Protein AF-A0AA51IS21-F1 (afdb_monomer_lite)

Structure (mmCIF, N/CA/C/O backbone):
data_AF-A0AA51IS21-F1
#
_entry.id   AF-A0AA51IS21-F1
#
loop_
_atom_site.group_PDB
_atom_site.id
_atom_site.type_symbol
_atom_site.label_atom_id
_atom_site.lab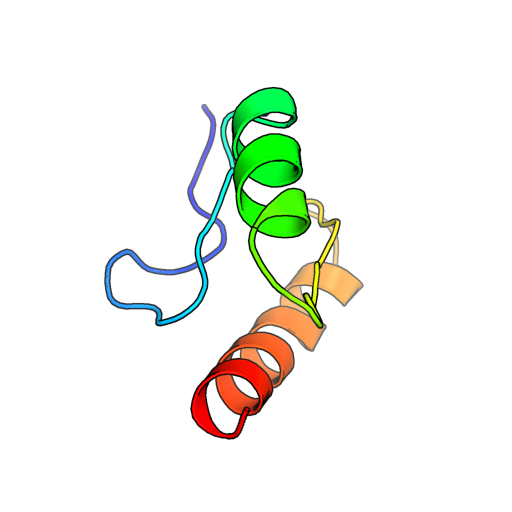el_alt_id
_atom_site.label_comp_id
_atom_site.label_asym_id
_atom_site.label_entity_id
_atom_site.label_seq_id
_atom_site.pdbx_PDB_ins_code
_atom_site.Cartn_x
_atom_site.Cartn_y
_atom_site.Cartn_z
_atom_site.occupancy
_atom_site.B_iso_or_equiv
_atom_site.auth_seq_id
_atom_site.auth_comp_id
_atom_site.auth_asym_id
_atom_site.auth_atom_id
_atom_site.pdbx_PDB_model_num
ATOM 1 N N . GLN A 1 1 ? 8.971 7.851 -13.724 1.00 56.78 1 GLN A N 1
ATOM 2 C CA . GLN A 1 1 ? 7.650 8.377 -13.308 1.00 56.78 1 GLN A CA 1
ATOM 3 C C . GLN A 1 1 ? 7.154 7.510 -12.159 1.00 56.78 1 GLN A C 1
ATOM 5 O O . GLN A 1 1 ? 7.335 6.304 -12.249 1.00 56.78 1 GLN A O 1
ATOM 10 N N . ALA A 1 2 ? 6.621 8.083 -11.076 1.00 71.94 2 ALA A N 1
ATOM 11 C CA . ALA A 1 2 ? 6.089 7.285 -9.967 1.00 71.94 2 ALA A CA 1
ATOM 12 C C . ALA A 1 2 ? 4.808 6.571 -10.429 1.00 71.94 2 ALA A C 1
ATOM 14 O O . ALA A 1 2 ? 3.846 7.236 -10.819 1.00 71.94 2 ALA A O 1
ATOM 15 N N . VAL A 1 3 ? 4.829 5.239 -10.440 1.00 83.56 3 VAL A N 1
ATOM 16 C CA . VAL A 1 3 ? 3.694 4.384 -10.812 1.00 83.56 3 VAL A CA 1
ATOM 17 C C . VAL A 1 3 ? 3.091 3.833 -9.528 1.00 83.56 3 VAL A C 1
ATOM 19 O O . VAL A 1 3 ? 3.832 3.481 -8.613 1.00 83.56 3 VAL A O 1
ATOM 22 N N . ARG A 1 4 ? 1.758 3.791 -9.458 1.00 90.00 4 ARG A N 1
ATOM 23 C CA . ARG A 1 4 ? 1.052 3.174 -8.333 1.00 90.00 4 ARG A CA 1
ATOM 24 C C . ARG A 1 4 ? 1.414 1.699 -8.236 1.00 90.00 4 ARG A C 1
ATOM 26 O O . ARG A 1 4 ? 1.459 1.007 -9.253 1.00 90.00 4 ARG A O 1
ATOM 33 N N . PHE A 1 5 ? 1.637 1.235 -7.020 1.00 94.44 5 PHE A N 1
ATOM 34 C CA . PHE A 1 5 ? 1.897 -0.170 -6.760 1.00 94.44 5 PHE A CA 1
ATOM 35 C C . PHE A 1 5 ? 0.606 -0.942 -6.517 1.00 94.44 5 PHE A C 1
ATOM 37 O O . PHE A 1 5 ? 0.471 -2.058 -7.009 1.00 94.44 5 PHE A O 1
ATOM 44 N N . PHE A 1 6 ? -0.370 -0.315 -5.860 1.00 94.62 6 PHE A N 1
ATOM 45 C CA . PHE A 1 6 ? -1.725 -0.847 -5.707 1.00 94.62 6 PHE A CA 1
ATOM 46 C C . PHE A 1 6 ? -2.693 -0.190 -6.704 1.00 94.62 6 PHE A C 1
ATOM 48 O O . PHE A 1 6 ? -2.469 0.934 -7.166 1.00 94.62 6 PHE A O 1
ATOM 55 N N . SER A 1 7 ? -3.762 -0.895 -7.090 1.00 91.19 7 SER A N 1
ATOM 56 C CA . SER A 1 7 ? -4.763 -0.333 -8.007 1.00 91.19 7 SER A CA 1
ATOM 57 C C . SER A 1 7 ? -5.520 0.825 -7.347 1.00 91.19 7 SER A C 1
ATOM 59 O O . SER A 1 7 ? -5.531 0.973 -6.127 1.00 91.19 7 SER A O 1
ATOM 61 N N . GLN A 1 8 ? -6.161 1.675 -8.152 1.00 88.50 8 GLN A N 1
ATOM 62 C CA . GLN A 1 8 ? -6.960 2.778 -7.611 1.00 88.50 8 GLN A CA 1
ATOM 63 C C . GLN A 1 8 ? -8.203 2.293 -6.846 1.00 88.50 8 GLN A C 1
ATOM 65 O O . GLN A 1 8 ? -8.666 3.001 -5.957 1.00 88.50 8 GLN A O 1
ATOM 70 N N . ASP A 1 9 ? -8.682 1.092 -7.167 1.00 91.12 9 ASP A N 1
ATOM 71 C CA . ASP A 1 9 ? -9.835 0.448 -6.533 1.00 91.12 9 ASP A CA 1
ATOM 72 C C . ASP A 1 9 ? -9.429 -0.456 -5.350 1.00 91.12 9 ASP A C 1
ATOM 74 O O . ASP A 1 9 ? -10.268 -1.160 -4.791 1.00 91.12 9 ASP A O 1
ATOM 78 N N . SER A 1 10 ? -8.141 -0.483 -4.987 1.00 92.25 10 SER A N 1
ATOM 79 C CA . SER A 1 10 ? -7.643 -1.267 -3.856 1.00 92.25 10 SER A CA 1
ATOM 80 C C . SER A 1 10 ? -8.084 -0.653 -2.527 1.00 92.25 10 SER A C 1
ATOM 82 O O . SER A 1 10 ? -8.119 0.567 -2.371 1.00 92.25 10 SER A O 1
ATOM 84 N N . VAL A 1 11 ? -8.355 -1.508 -1.539 1.00 93.06 11 VAL A N 1
ATOM 85 C CA . VAL A 1 11 ? -8.604 -1.099 -0.143 1.00 93.06 11 VAL A CA 1
ATOM 86 C C . VAL A 1 11 ? -7.339 -0.572 0.546 1.00 93.06 11 VAL A C 1
ATOM 88 O O . VAL A 1 11 ? -7.413 0.087 1.580 1.00 93.06 11 VAL A O 1
ATOM 91 N N . VAL A 1 12 ? -6.164 -0.837 -0.031 1.00 94.81 12 VAL A N 1
ATOM 92 C CA . VAL A 1 12 ? -4.876 -0.395 0.502 1.00 94.81 12 VAL A CA 1
ATOM 93 C C . VAL A 1 12 ? -4.602 1.053 0.097 1.00 94.81 12 VAL A C 1
ATOM 95 O O . VAL A 1 12 ? -4.586 1.398 -1.086 1.00 94.81 12 VAL A O 1
ATOM 98 N N . THR A 1 13 ? -4.299 1.907 1.077 1.00 94.25 13 THR A N 1
ATOM 99 C CA . THR A 1 13 ? -3.850 3.278 0.798 1.00 94.25 13 THR A CA 1
ATOM 100 C C . THR A 1 13 ? -2.386 3.280 0.351 1.00 94.25 13 THR A C 1
ATOM 102 O O . THR A 1 13 ? -1.489 2.953 1.121 1.00 94.25 13 THR A O 1
ATOM 105 N N . ASP A 1 14 ? -2.138 3.674 -0.901 1.00 94.56 14 ASP A N 1
ATOM 106 C CA . ASP A 1 14 ? -0.801 3.680 -1.509 1.00 94.56 14 ASP A CA 1
ATOM 107 C C . ASP A 1 14 ? -0.171 5.088 -1.568 1.00 94.56 14 ASP A C 1
ATOM 109 O O . ASP A 1 14 ? -0.627 5.965 -2.314 1.00 94.56 14 ASP A O 1
ATOM 113 N N . TRP A 1 15 ? 0.935 5.285 -0.839 1.00 93.81 1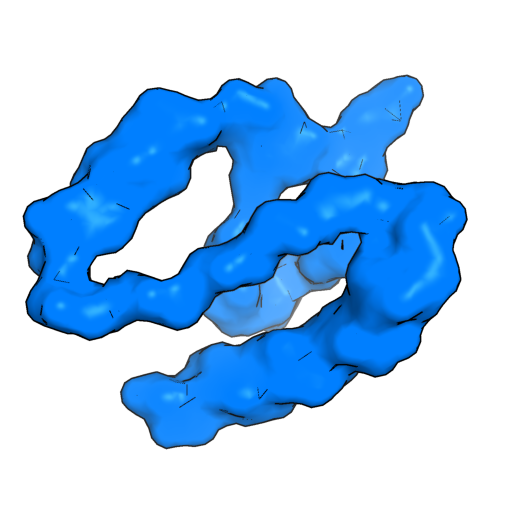5 TRP A N 1
ATOM 114 C CA . TRP A 1 15 ? 1.750 6.513 -0.820 1.00 93.81 15 TRP A CA 1
ATOM 115 C C . TRP A 1 15 ? 2.986 6.445 -1.748 1.00 93.81 15 TRP A C 1
ATOM 117 O O . TRP A 1 15 ? 4.097 6.844 -1.389 1.00 93.81 15 TRP A O 1
ATOM 127 N N . TYR A 1 16 ? 2.791 5.979 -2.983 1.00 92.50 16 TYR A N 1
ATOM 128 C CA . TYR A 1 16 ? 3.821 5.770 -4.018 1.00 92.50 16 TYR A CA 1
ATOM 129 C C . TYR A 1 16 ? 4.610 7.014 -4.488 1.00 92.50 16 TYR A C 1
ATOM 131 O O . TYR A 1 16 ? 5.561 6.877 -5.261 1.00 92.50 16 TYR A O 1
ATOM 139 N N . LYS A 1 17 ? 4.246 8.241 -4.076 1.00 91.56 17 LYS A N 1
ATOM 140 C CA . LYS A 1 17 ? 5.007 9.468 -4.412 1.00 91.56 17 LYS A CA 1
ATOM 141 C C . LYS A 1 17 ? 5.943 9.920 -3.286 1.00 91.56 17 LYS A C 1
ATOM 143 O O . LYS A 1 17 ? 6.436 11.043 -3.329 1.00 91.56 17 LYS A O 1
ATOM 148 N N . GLY A 1 18 ? 6.170 9.074 -2.281 1.00 85.38 18 GLY A N 1
ATOM 149 C CA . GLY A 1 18 ? 7.020 9.407 -1.138 1.00 85.38 18 GLY A CA 1
ATOM 150 C C . GLY A 1 18 ? 6.332 10.323 -0.126 1.00 85.38 18 GLY A C 1
ATOM 151 O O . GLY A 1 18 ? 6.992 11.124 0.531 1.00 85.38 18 GLY A O 1
ATOM 152 N N . GLN A 1 19 ? 5.005 10.226 0.016 1.00 92.00 19 GLN A N 1
ATOM 153 C CA . GLN A 1 19 ? 4.230 11.030 0.971 1.00 92.00 19 GLN A CA 1
ATOM 154 C C . GLN A 1 19 ? 4.351 10.507 2.417 1.00 92.00 19 GLN A C 1
ATOM 156 O O . GLN A 1 19 ? 3.349 10.278 3.092 1.00 92.00 19 GLN A O 1
ATOM 161 N N . LEU A 1 20 ? 5.580 10.324 2.908 1.00 89.94 20 LEU A N 1
ATOM 162 C CA . LEU A 1 20 ? 5.849 9.682 4.199 1.00 89.94 20 LEU A CA 1
ATOM 163 C C . LEU A 1 20 ? 5.231 10.442 5.381 1.00 89.94 20 LEU A C 1
ATOM 165 O O . LEU A 1 20 ? 4.683 9.824 6.284 1.00 89.94 20 LEU A O 1
ATOM 169 N N . ILE A 1 21 ? 5.263 11.778 5.361 1.00 93.75 21 ILE A N 1
ATOM 170 C CA . ILE A 1 21 ? 4.662 12.603 6.424 1.00 93.75 21 ILE A CA 1
ATOM 171 C C . ILE A 1 21 ? 3.150 12.353 6.508 1.00 93.75 21 ILE A C 1
ATOM 173 O O . ILE A 1 21 ? 2.610 12.205 7.599 1.00 93.75 21 ILE A O 1
ATOM 177 N N . SER A 1 22 ? 2.471 12.266 5.361 1.00 93.81 22 SER A N 1
ATOM 178 C CA . SER A 1 22 ? 1.037 11.968 5.306 1.00 93.81 22 SER A CA 1
ATOM 179 C C . SER A 1 22 ? 0.732 10.550 5.785 1.00 93.81 22 SER A C 1
ATOM 181 O O . SER A 1 22 ? -0.239 10.364 6.510 1.00 93.81 22 SER A O 1
ATOM 183 N N . ALA A 1 23 ? 1.571 9.574 5.424 1.00 93.12 23 ALA A N 1
ATOM 184 C CA . ALA A 1 23 ? 1.444 8.204 5.914 1.00 93.12 23 ALA A CA 1
ATOM 185 C C . ALA A 1 23 ? 1.591 8.143 7.441 1.00 93.12 23 ALA A C 1
ATOM 187 O O . ALA A 1 23 ? 0.733 7.589 8.117 1.00 93.12 23 ALA A O 1
ATOM 188 N N . LEU A 1 24 ? 2.621 8.786 8.000 1.00 94.00 24 LEU A N 1
ATOM 189 C CA . LEU A 1 24 ? 2.844 8.853 9.448 1.00 94.00 24 LEU A CA 1
ATOM 190 C C . LEU A 1 24 ? 1.699 9.555 10.183 1.00 94.00 24 LEU A C 1
ATOM 192 O O . LEU A 1 24 ? 1.306 9.118 11.260 1.00 94.00 24 LEU A O 1
ATOM 196 N N . ALA A 1 25 ? 1.149 10.628 9.610 1.00 95.56 25 ALA A N 1
ATOM 197 C CA . ALA A 1 25 ? -0.008 11.302 10.185 1.00 95.56 25 ALA A CA 1
ATOM 198 C C . ALA A 1 25 ? -1.231 10.374 10.252 1.00 95.56 25 ALA A C 1
ATOM 200 O O . ALA A 1 25 ? -1.896 10.357 11.280 1.00 95.56 25 ALA A O 1
ATOM 201 N N . ALA A 1 26 ? -1.493 9.585 9.203 1.00 94.12 26 ALA A N 1
ATOM 202 C CA . ALA A 1 26 ? -2.581 8.607 9.191 1.00 94.12 26 ALA A CA 1
ATOM 203 C C . ALA A 1 26 ? -2.339 7.458 10.183 1.00 94.12 26 ALA A C 1
ATOM 205 O O . ALA A 1 26 ? -3.226 7.128 10.959 1.00 94.12 26 ALA A O 1
ATOM 206 N N . ILE A 1 27 ? -1.119 6.912 10.218 1.00 94.19 27 ILE A N 1
ATOM 207 C CA . ILE A 1 27 ? -0.730 5.829 11.135 1.00 94.19 27 ILE A CA 1
ATOM 208 C C . ILE A 1 27 ? -0.941 6.232 12.601 1.00 94.19 27 ILE A C 1
ATOM 210 O O . ILE A 1 27 ? -1.396 5.425 13.399 1.00 94.19 27 ILE A O 1
ATOM 214 N N . ASN A 1 28 ? -0.641 7.484 12.958 1.00 95.44 28 ASN A N 1
ATOM 215 C CA . ASN A 1 28 ? -0.792 7.981 14.329 1.00 95.44 28 ASN A CA 1
ATOM 216 C C . ASN A 1 28 ? -2.252 8.201 14.770 1.00 95.44 28 ASN A C 1
ATOM 218 O O . ASN A 1 28 ? -2.476 8.496 15.943 1.00 95.44 28 ASN A O 1
ATOM 222 N N . LEU A 1 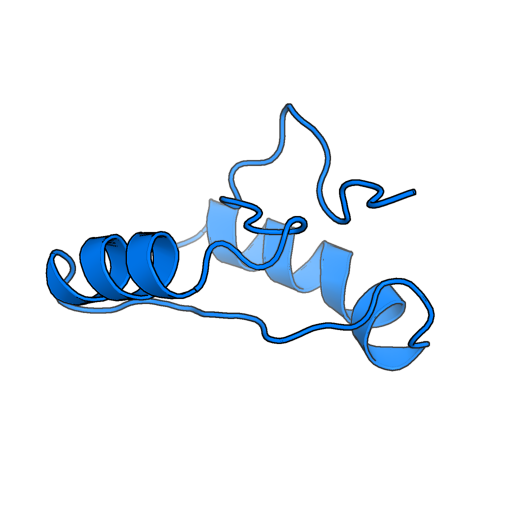29 ? -3.226 8.124 13.857 1.00 96.19 29 LEU A N 1
ATOM 223 C CA . LEU A 1 29 ? -4.651 8.241 14.189 1.00 96.19 29 LEU A CA 1
ATOM 224 C C . LEU A 1 29 ? -5.291 6.892 14.534 1.00 96.19 29 LEU A C 1
ATOM 226 O O . LEU A 1 29 ? -6.372 6.883 15.116 1.00 96.19 29 LEU A O 1
ATOM 230 N N . GLU A 1 30 ? -4.630 5.784 14.203 1.00 94.25 30 GLU A N 1
ATOM 231 C CA . GLU A 1 30 ? -5.150 4.432 14.391 1.00 94.25 30 GLU A CA 1
ATOM 232 C C . GLU A 1 30 ? -4.442 3.723 15.552 1.00 94.25 30 GLU A C 1
ATOM 234 O O . GLU A 1 30 ? -3.241 3.893 15.768 1.00 94.25 30 GLU A O 1
ATOM 239 N N . GLU A 1 31 ? -5.167 2.874 16.285 1.00 94.06 31 GLU A N 1
ATOM 240 C CA . GLU A 1 31 ? -4.577 2.069 17.367 1.00 94.06 31 GLU A CA 1
ATOM 241 C C . GLU A 1 31 ? -3.622 0.993 16.831 1.00 94.06 31 GLU A C 1
ATOM 243 O O . GLU A 1 31 ? -2.613 0.667 17.460 1.00 94.06 31 GLU A O 1
ATOM 248 N N . VAL A 1 32 ? -3.932 0.443 15.653 1.00 92.19 32 VAL A N 1
ATOM 249 C CA . VAL A 1 32 ? -3.129 -0.568 14.964 1.00 92.19 32 VAL A CA 1
ATOM 250 C C . VAL A 1 32 ? -3.084 -0.226 13.480 1.00 92.19 32 VAL A C 1
ATOM 252 O O . VAL A 1 32 ? -4.114 -0.051 12.840 1.00 92.19 32 VAL A O 1
ATOM 255 N N . SER A 1 33 ? -1.878 -0.162 12.918 1.00 93.88 33 SER A N 1
ATOM 256 C CA . SER A 1 33 ? -1.653 0.062 11.488 1.00 93.88 33 SER A CA 1
ATOM 257 C C . SER A 1 33 ? -0.779 -1.043 10.908 1.00 93.88 33 SER A C 1
ATOM 259 O O . SER A 1 33 ? 0.294 -1.331 11.442 1.00 93.88 33 SER A O 1
ATOM 261 N N . PHE A 1 34 ? -1.195 -1.625 9.781 1.00 94.81 34 PHE A N 1
ATOM 262 C CA . PHE A 1 34 ? -0.378 -2.564 9.014 1.00 94.81 34 PHE A CA 1
ATOM 263 C C . PHE A 1 34 ? 0.234 -1.852 7.804 1.00 94.81 34 PHE A C 1
ATOM 265 O O . PHE A 1 34 ? -0.478 -1.392 6.915 1.00 94.81 34 PHE A O 1
ATOM 272 N N . VAL A 1 35 ? 1.563 -1.715 7.791 1.00 94.81 35 VAL A N 1
ATOM 273 C CA . VAL A 1 35 ? 2.286 -0.856 6.839 1.00 94.81 35 VAL A CA 1
ATOM 274 C C . VAL A 1 35 ? 3.298 -1.679 6.049 1.00 94.81 35 VAL A C 1
ATOM 276 O O . VAL A 1 35 ? 4.163 -2.329 6.632 1.00 94.81 35 VAL A O 1
ATOM 279 N N . MET A 1 36 ? 3.226 -1.604 4.718 1.00 95.06 36 MET A N 1
ATOM 280 C CA . MET A 1 36 ? 4.194 -2.217 3.808 1.00 95.06 36 MET A CA 1
ATOM 281 C C . MET A 1 36 ? 5.143 -1.157 3.244 1.00 95.06 36 MET A C 1
ATOM 283 O O . MET A 1 36 ? 4.724 -0.263 2.509 1.00 95.06 36 MET A O 1
ATOM 287 N N . TYR A 1 37 ? 6.435 -1.288 3.539 1.00 94.31 37 TYR A N 1
ATOM 288 C CA . TYR A 1 37 ? 7.486 -0.582 2.807 1.00 94.31 37 TYR A CA 1
ATOM 289 C C . TYR A 1 37 ? 7.896 -1.439 1.614 1.00 94.31 37 TYR A C 1
ATOM 291 O O . TYR A 1 37 ? 8.281 -2.591 1.796 1.00 94.31 37 TYR A O 1
ATOM 299 N N . TYR A 1 38 ? 7.798 -0.897 0.402 1.00 94.88 38 TYR A N 1
ATOM 300 C CA . TYR A 1 38 ? 7.998 -1.668 -0.822 1.00 94.88 38 TYR A CA 1
ATOM 301 C C . TYR A 1 38 ? 8.825 -0.900 -1.853 1.00 94.88 38 TYR A C 1
ATOM 303 O O . TYR A 1 38 ? 8.931 0.329 -1.816 1.00 94.88 38 TYR A O 1
ATOM 311 N N . ALA A 1 39 ? 9.356 -1.637 -2.826 1.00 92.94 39 ALA A N 1
ATOM 312 C CA . ALA A 1 39 ? 9.856 -1.073 -4.071 1.00 92.94 39 ALA A CA 1
ATOM 313 C C . ALA A 1 39 ? 9.121 -1.722 -5.257 1.00 92.94 39 ALA A C 1
ATOM 315 O O . ALA A 1 39 ? 8.993 -2.942 -5.302 1.00 92.94 39 ALA A O 1
ATOM 316 N N . PRO A 1 40 ? 8.649 -0.953 -6.256 1.00 91.88 40 PRO A N 1
ATOM 317 C CA . PRO A 1 40 ? 7.828 -1.506 -7.339 1.00 91.88 40 PRO A CA 1
ATOM 318 C C . PRO A 1 40 ? 8.601 -2.434 -8.291 1.00 91.88 40 PRO A C 1
ATOM 320 O O . PRO A 1 40 ? 7.998 -3.087 -9.133 1.00 91.88 40 PRO A O 1
ATOM 323 N N . TRP A 1 41 ? 9.927 -2.484 -8.195 1.00 92.00 41 TRP A N 1
ATOM 324 C CA . TRP A 1 41 ? 10.804 -3.344 -8.996 1.00 92.00 41 TRP A CA 1
ATOM 325 C C . TRP A 1 41 ? 11.353 -4.536 -8.201 1.00 92.00 41 TRP A C 1
ATOM 327 O O . TRP A 1 41 ? 12.061 -5.366 -8.764 1.00 92.00 41 TRP A O 1
ATOM 337 N N . ASP A 1 42 ? 11.041 -4.614 -6.907 1.00 95.50 42 ASP A N 1
ATOM 338 C CA . ASP A 1 42 ? 11.480 -5.695 -6.036 1.00 95.50 42 ASP A CA 1
ATOM 339 C C . ASP A 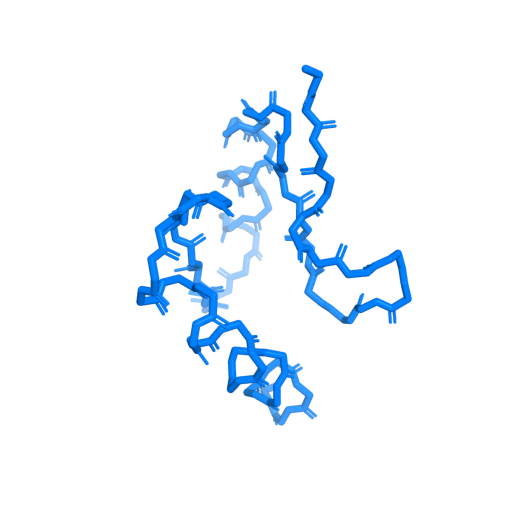1 42 ? 10.566 -6.923 -6.179 1.00 95.50 42 ASP A C 1
ATOM 341 O O . ASP A 1 42 ? 9.337 -6.807 -6.190 1.00 95.50 42 ASP A O 1
ATOM 345 N N . ALA A 1 43 ? 11.172 -8.104 -6.309 1.00 96.19 43 ALA A N 1
ATOM 346 C CA . ALA A 1 43 ? 10.452 -9.344 -6.590 1.00 96.19 43 ALA A CA 1
ATOM 347 C C . ALA A 1 43 ? 9.591 -9.795 -5.399 1.00 96.19 43 ALA A C 1
ATOM 349 O O . ALA A 1 43 ? 8.442 -10.191 -5.592 1.00 96.19 43 ALA A O 1
ATOM 350 N N . GLU A 1 44 ? 10.115 -9.674 -4.178 1.00 96.81 44 GLU A N 1
ATOM 351 C CA . GLU A 1 44 ? 9.397 -10.040 -2.952 1.00 96.81 44 GLU A CA 1
ATOM 352 C C . GLU A 1 44 ? 8.204 -9.109 -2.716 1.00 96.81 44 GLU A C 1
ATOM 354 O O . GLU A 1 44 ? 7.094 -9.566 -2.448 1.00 96.81 44 GLU A O 1
ATOM 359 N N . SER A 1 45 ? 8.391 -7.802 -2.920 1.00 96.81 45 SER A N 1
ATOM 36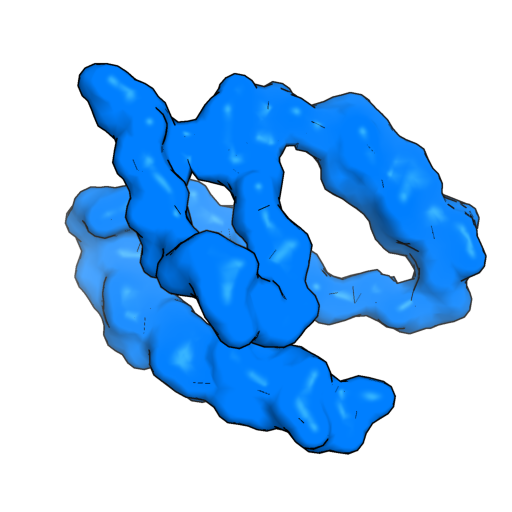0 C CA . SER A 1 45 ? 7.312 -6.813 -2.876 1.00 96.81 45 SER A CA 1
ATOM 361 C C . SER A 1 45 ? 6.181 -7.188 -3.837 1.00 96.81 45 SER A C 1
ATOM 363 O O . SER A 1 45 ? 5.015 -7.211 -3.443 1.00 96.81 45 SER A O 1
ATOM 365 N N . GLN A 1 46 ? 6.509 -7.505 -5.095 1.00 95.81 46 GLN A N 1
ATOM 366 C CA . GLN A 1 46 ? 5.524 -7.905 -6.108 1.00 95.81 46 GLN A CA 1
ATOM 367 C C . GLN A 1 46 ? 4.798 -9.200 -5.730 1.00 95.81 46 GLN A C 1
ATOM 369 O O . GLN A 1 46 ? 3.584 -9.292 -5.906 1.00 95.81 46 GLN A O 1
ATOM 374 N N . TYR A 1 47 ? 5.525 -10.176 -5.185 1.00 96.75 47 TYR A N 1
ATOM 375 C CA . TYR A 1 47 ? 4.962 -11.445 -4.732 1.00 96.75 47 TYR A CA 1
ATOM 376 C C . TYR A 1 47 ? 3.980 -11.256 -3.564 1.00 96.75 47 TYR A C 1
ATOM 378 O O . TYR A 1 47 ? 2.866 -11.776 -3.599 1.00 96.75 47 TYR A O 1
ATOM 386 N N . VAL A 1 48 ? 4.353 -10.462 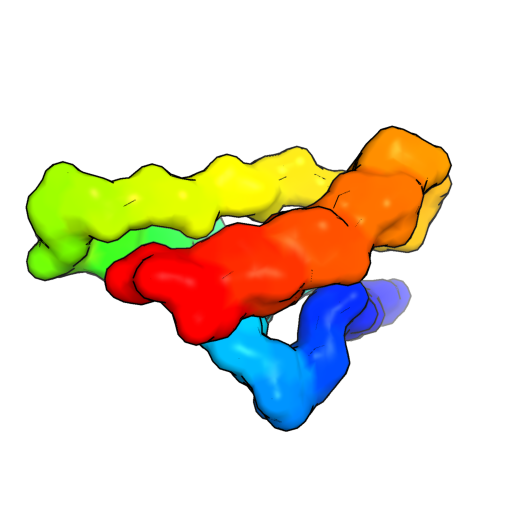-2.557 1.00 96.81 48 VAL A N 1
ATOM 387 C CA . VAL A 1 48 ? 3.548 -10.249 -1.341 1.00 96.81 48 VAL A CA 1
ATOM 388 C C . VAL A 1 48 ? 2.364 -9.306 -1.572 1.00 96.81 48 VAL A C 1
ATOM 390 O O . VAL A 1 48 ? 1.380 -9.379 -0.839 1.00 96.81 48 VAL A O 1
ATOM 393 N N . ARG A 1 49 ? 2.406 -8.455 -2.605 1.00 95.44 49 ARG A N 1
ATOM 394 C CA . ARG A 1 49 ? 1.368 -7.454 -2.908 1.00 95.44 49 ARG A CA 1
ATOM 395 C C . ARG A 1 49 ? -0.060 -8.003 -2.813 1.00 95.44 49 ARG A C 1
ATOM 397 O O . ARG A 1 49 ? -0.901 -7.391 -2.161 1.00 95.44 49 ARG A O 1
ATOM 404 N N . GLY A 1 50 ? -0.331 -9.150 -3.440 1.00 94.75 50 GLY A N 1
ATOM 405 C CA . GLY A 1 50 ? -1.672 -9.745 -3.448 1.00 94.75 50 GLY A CA 1
ATOM 406 C C . GLY A 1 50 ? -2.114 -10.264 -2.078 1.00 94.75 50 GLY A C 1
ATOM 407 O O . GLY A 1 50 ? -3.280 -10.135 -1.713 1.00 94.75 50 GLY A O 1
ATOM 408 N N . GLU A 1 51 ? -1.189 -10.810 -1.289 1.00 95.81 51 GLU A N 1
ATOM 409 C CA . GLU A 1 51 ? -1.479 -11.251 0.079 1.00 95.81 51 GLU A CA 1
ATOM 410 C C . GLU A 1 51 ? -1.710 -10.062 1.016 1.00 95.81 51 GLU A C 1
ATOM 412 O O . GLU A 1 51 ? -2.584 -10.119 1.880 1.00 95.81 51 GLU A O 1
ATOM 417 N N . PHE A 1 52 ? -1.000 -8.952 0.798 1.00 96.31 52 PHE A N 1
ATOM 418 C CA . PHE A 1 52 ? -1.225 -7.709 1.531 1.00 96.31 52 PHE A CA 1
ATOM 419 C C . PHE A 1 52 ? -2.629 -7.139 1.263 1.00 96.31 52 PHE A C 1
ATOM 421 O O . PHE A 1 52 ? -3.335 -6.777 2.203 1.00 96.31 52 PHE A O 1
ATOM 428 N N . GLU A 1 53 ? -3.082 -7.137 0.002 1.00 95.00 53 GLU A N 1
ATOM 429 C CA . GLU A 1 53 ? -4.458 -6.743 -0.346 1.00 95.00 53 GLU A CA 1
ATOM 430 C C . GLU A 1 53 ? -5.502 -7.670 0.291 1.00 95.00 53 GLU A C 1
ATOM 432 O O . GLU A 1 53 ? -6.524 -7.197 0.786 1.00 95.00 53 GLU A O 1
ATOM 437 N N . LYS A 1 54 ? -5.260 -8.987 0.330 1.00 94.94 54 LYS A N 1
ATOM 438 C CA . LYS A 1 54 ? -6.160 -9.933 1.011 1.00 94.94 54 LYS A CA 1
ATOM 439 C C . LYS A 1 54 ? -6.239 -9.668 2.512 1.00 94.94 54 LYS A C 1
ATOM 441 O O . LYS A 1 54 ? -7.340 -9.648 3.052 1.00 94.94 54 LYS A O 1
ATOM 446 N N . ALA A 1 55 ? -5.104 -9.440 3.173 1.00 95.25 55 ALA A N 1
ATOM 447 C CA . ALA A 1 55 ? -5.066 -9.126 4.599 1.00 95.25 55 ALA A CA 1
ATOM 448 C C . ALA A 1 55 ? -5.851 -7.843 4.916 1.00 95.25 55 ALA A C 1
ATOM 450 O O . ALA A 1 55 ? -6.637 -7.825 5.860 1.00 95.25 55 ALA A O 1
ATOM 451 N N . ALA A 1 56 ? -5.713 -6.810 4.079 1.00 94.75 56 ALA A N 1
ATOM 452 C CA . ALA A 1 56 ? -6.440 -5.549 4.222 1.00 94.75 56 ALA A CA 1
ATOM 453 C C . ALA A 1 56 ? -7.966 -5.670 4.037 1.00 94.75 56 ALA A C 1
ATOM 455 O O . ALA A 1 56 ? -8.690 -4.778 4.452 1.00 94.75 56 ALA A O 1
ATOM 456 N N . ASN A 1 57 ? -8.470 -6.747 3.422 1.00 93.00 57 ASN A N 1
ATOM 457 C CA . ASN A 1 57 ? -9.913 -7.008 3.315 1.00 93.00 57 ASN A CA 1
ATOM 458 C C . ASN A 1 57 ? -10.488 -7.773 4.522 1.00 93.00 57 ASN A C 1
ATOM 460 O O . ASN A 1 57 ? -11.702 -7.964 4.593 1.00 93.00 57 ASN A O 1
ATOM 464 N N . ILE A 1 58 ? -9.634 -8.283 5.415 1.00 91.25 58 ILE A N 1
ATOM 465 C CA . ILE A 1 58 ? -10.032 -9.110 6.566 1.00 91.25 58 ILE A CA 1
ATOM 466 C C . ILE A 1 58 ? -9.902 -8.338 7.885 1.00 91.25 58 ILE A C 1
ATOM 468 O O . ILE A 1 58 ? -10.679 -8.592 8.805 1.00 91.25 58 ILE A O 1
ATOM 472 N N . LEU A 1 59 ? -8.901 -7.458 7.975 1.00 73.81 59 LEU A N 1
ATOM 473 C CA . LEU A 1 59 ? -8.671 -6.542 9.097 1.00 73.81 59 LEU A CA 1
ATOM 474 C C . LEU A 1 59 ? -9.737 -5.443 9.146 1.00 73.81 59 LEU A C 1
ATOM 476 O O . LEU A 1 59 ? -10.165 -5.130 10.277 1.00 73.81 59 LEU A O 1
#

Secondary structure (DSSP, 8-state):
-PPPSS-TT-SS---TTT-HHHHHHHHTTSSS-------TT-HHHHHHHHHHHHHHTT-

InterPro domains:
  IPR052792 Thioredoxin domain-containing protein 11 [PTHR46497] (2-57)

Sequence (59 aa):
QAVRFFSQDSVVTDWYKGQLISALAAINLEEVSFVMYYAPWDAESQYVRGEFEKAANIL

pLDDT: mean 92.31, std 6.49, range [56.78, 96.81]

Radius of gyration: 11.65 Å; chains: 1; bounding box: 22×24×31 Å

Organism: NCBI:txid2839195

Foldseek 3Di:
DQDFLDDPPFLDDTPSVPVVVVVVVVCVVDPDDDDDDDDSPDPVRNVCVVVVSVVSVVD